Protein AF-A0A1M6Y1R4-F1 (afdb_monomer)

Foldseek 3Di:
DAVVVVCVVVVHDLCRLCVQLVHDSVVVVCVNVVVDADDPVSLVVCVVVVQDPCNNAPPVRVVVVCVVCVVVPPDPPPDDPVNVVVVVVVVVVVVVVVVPPPDDDDD

Mean predicted aligned error: 14.33 Å

Nearest PDB structures (foldseek):
  2xj3-assembly1_A  TM=8.671E-01  e=5.626E-02  Enterococcus faecalis
  2xi8-assembly1_A  TM=8.705E-01  e=8.314E-02  Enterococcus faecalis
  6chv-assembly1_C  TM=6.122E-01  e=4.337E-02  Proteus vulgaris
  2icp-assembly1_A  TM=6.201E-01  e=1.399E-01  Escherichia coli CFT073
  6cf1-assembly1_A  TM=5.426E-01  e=9.469E-02  Proteus vulgaris

pLDDT: mean 80.23, std 16.02, range [39.06, 95.19]

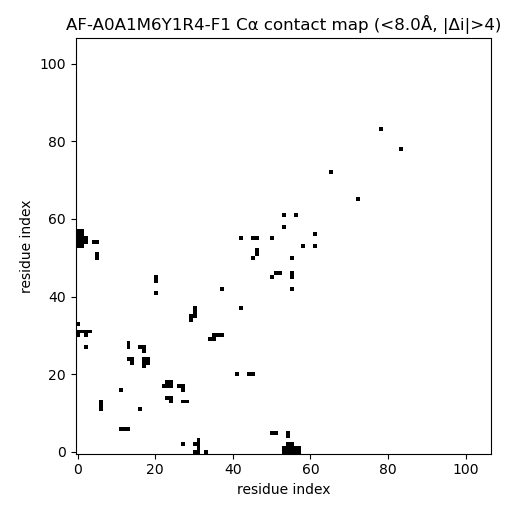Secondary structure (DSSP, 8-state):
--HHHHHHHTT--HHHHHHHHT--HHHHHHHHTTS----HHHHHHHHHTT--HHHHS-HHHHHHHHHHTTTT--------HHHHHHHHHHHHHHHHTTTT-------

Solvent-accessible surface area (backbone atoms only — not comparable to full-atom values): 6459 Å² total; per-residue (Å²): 81,40,54,66,59,48,27,61,76,68,75,48,51,60,59,61,55,16,58,75,70,75,48,57,47,65,56,52,51,32,35,60,68,67,74,49,78,78,53,70,73,52,51,51,51,43,43,74,76,68,42,48,71,72,33,59,34,37,73,68,56,47,50,53,50,47,66,73,37,49,80,74,66,69,69,83,83,76,69,49,74,65,56,48,50,48,53,52,50,54,51,51,51,59,56,66,65,62,76,79,70,79,76,86,76,86,130

Radius of gyration: 24.7 Å; Cα contacts (8 Å, |Δi|>4): 62; chains: 1; bounding box: 73×42×46 Å

Structure (mmCIF, N/CA/C/O backbone):
data_AF-A0A1M6Y1R4-F1
#
_entry.id   AF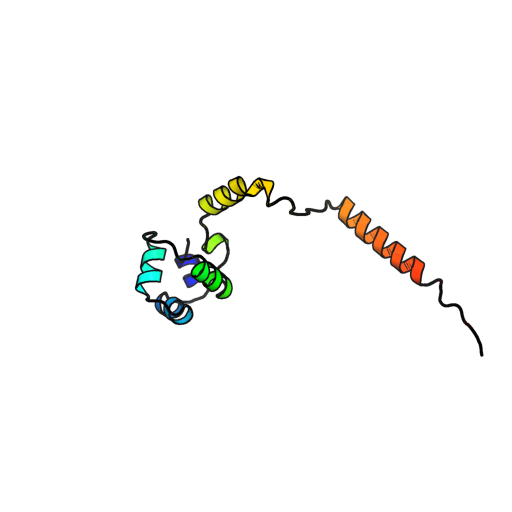-A0A1M6Y1R4-F1
#
loop_
_atom_site.group_PDB
_atom_site.id
_atom_site.type_symbol
_atom_site.label_atom_id
_atom_site.label_alt_id
_atom_site.label_comp_id
_atom_site.label_asym_id
_atom_site.label_entity_id
_atom_site.label_seq_id
_atom_site.pdbx_PDB_ins_code
_atom_site.Cartn_x
_atom_site.Cartn_y
_atom_site.Cartn_z
_atom_site.occupancy
_atom_site.B_iso_or_equiv
_atom_site.auth_seq_id
_atom_site.auth_comp_id
_atom_site.auth_asym_id
_atom_site.auth_atom_id
_atom_site.pdbx_PDB_model_num
ATOM 1 N N . MET A 1 1 ? 5.558 4.909 2.392 1.00 87.12 1 MET A N 1
ATOM 2 C CA . MET A 1 1 ? 5.073 3.702 1.707 1.00 87.12 1 MET A CA 1
ATOM 3 C C . MET A 1 1 ? 6.187 2.673 1.667 1.00 87.12 1 MET A C 1
ATOM 5 O O . MET A 1 1 ? 7.310 3.019 1.316 1.00 87.12 1 MET A O 1
ATOM 9 N N . ASN A 1 2 ? 5.884 1.433 2.028 1.00 90.88 2 ASN A N 1
ATOM 10 C CA . ASN A 1 2 ? 6.810 0.316 2.123 1.00 90.88 2 ASN A CA 1
ATOM 11 C C . ASN A 1 2 ? 6.527 -0.729 1.027 1.00 90.88 2 ASN A C 1
ATOM 13 O O 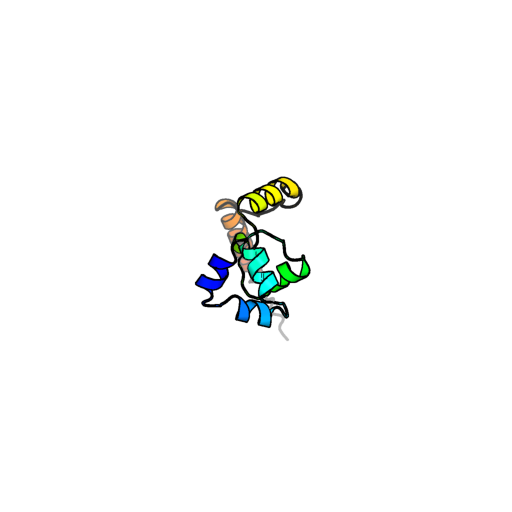. ASN A 1 2 ? 6.042 -1.829 1.285 1.00 90.88 2 ASN A O 1
ATOM 17 N N . ILE A 1 3 ? 6.847 -0.372 -0.221 1.00 91.50 3 ILE A N 1
ATOM 18 C CA . ILE A 1 3 ? 6.669 -1.271 -1.375 1.00 91.50 3 ILE A CA 1
ATOM 19 C C . ILE A 1 3 ? 7.557 -2.517 -1.263 1.00 91.50 3 ILE A C 1
ATOM 21 O O . ILE A 1 3 ? 7.177 -3.586 -1.727 1.00 91.50 3 ILE A O 1
ATOM 25 N N . GLU A 1 4 ? 8.734 -2.412 -0.642 1.00 91.94 4 GLU A N 1
ATOM 26 C CA . GLU A 1 4 ? 9.627 -3.564 -0.464 1.00 91.94 4 GLU A CA 1
ATOM 27 C C . GLU A 1 4 ? 9.003 -4.650 0.414 1.00 91.94 4 GLU A C 1
ATOM 29 O O . GLU A 1 4 ? 9.075 -5.832 0.066 1.00 91.94 4 GLU A O 1
ATOM 34 N N . LYS A 1 5 ? 8.347 -4.258 1.513 1.00 92.44 5 LYS A N 1
ATOM 35 C CA . LYS A 1 5 ? 7.618 -5.186 2.384 1.00 92.44 5 LYS A CA 1
ATOM 36 C C . LYS A 1 5 ? 6.512 -5.904 1.608 1.00 92.44 5 LYS A C 1
ATOM 38 O O . LYS A 1 5 ? 6.488 -7.131 1.605 1.00 92.44 5 LYS A O 1
ATOM 43 N N . PHE A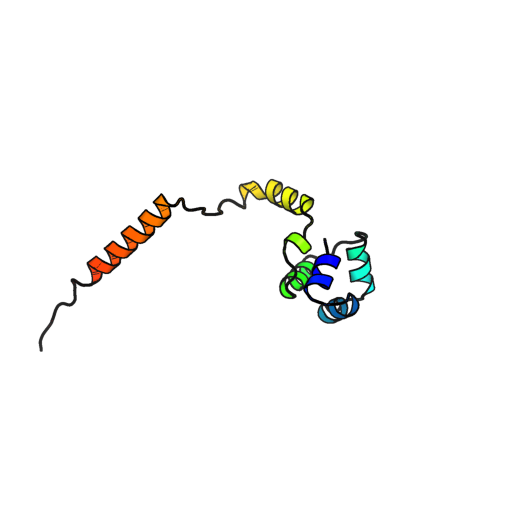 1 6 ? 5.698 -5.165 0.855 1.00 93.81 6 PHE A N 1
ATOM 44 C CA . PHE A 1 6 ? 4.642 -5.756 0.031 1.00 93.81 6 PHE A CA 1
ATOM 45 C C . PHE A 1 6 ? 5.186 -6.748 -1.012 1.00 93.81 6 PHE A C 1
ATOM 47 O O . PHE A 1 6 ? 4.717 -7.883 -1.106 1.00 93.81 6 PHE A O 1
ATOM 54 N N . LEU A 1 7 ? 6.205 -6.349 -1.782 1.00 93.25 7 LEU A N 1
ATOM 55 C CA . LEU A 1 7 ? 6.791 -7.189 -2.833 1.00 93.25 7 LEU A CA 1
ATOM 56 C C . LEU A 1 7 ? 7.421 -8.468 -2.271 1.00 93.25 7 LEU A C 1
ATOM 58 O O . LEU A 1 7 ? 7.242 -9.543 -2.839 1.00 93.25 7 LEU A O 1
ATOM 62 N N . SER A 1 8 ? 8.129 -8.367 -1.144 1.00 94.19 8 SER A N 1
ATOM 63 C CA . SER A 1 8 ? 8.748 -9.530 -0.499 1.00 94.19 8 SER A CA 1
ATOM 64 C C . SER A 1 8 ? 7.708 -10.494 0.077 1.00 94.19 8 SER A C 1
ATOM 66 O O . SER A 1 8 ? 7.803 -11.695 -0.166 1.00 94.19 8 SER A O 1
ATOM 68 N N . ARG A 1 9 ? 6.670 -9.983 0.754 1.00 95.19 9 ARG A N 1
ATOM 69 C CA . ARG A 1 9 ? 5.566 -10.788 1.306 1.00 95.19 9 ARG A CA 1
ATOM 70 C C . ARG A 1 9 ? 4.766 -11.509 0.223 1.00 95.19 9 ARG A C 1
ATOM 72 O O . ARG A 1 9 ? 4.377 -12.657 0.408 1.00 95.19 9 ARG A O 1
ATOM 79 N N . THR A 1 10 ? 4.518 -10.843 -0.902 1.00 93.06 10 THR A N 1
ATOM 80 C CA . THR A 1 10 ? 3.725 -11.397 -2.013 1.00 93.06 10 THR A CA 1
ATOM 81 C C . THR A 1 10 ? 4.554 -12.181 -3.029 1.00 93.06 10 THR A C 1
ATOM 83 O O . THR A 1 10 ? 3.993 -12.702 -3.992 1.00 93.06 10 THR A O 1
ATOM 86 N N . ASN A 1 11 ? 5.874 -12.282 -2.828 1.00 93.19 11 ASN A N 1
ATOM 87 C CA . ASN A 1 11 ? 6.821 -12.877 -3.773 1.00 93.19 11 ASN A CA 1
ATOM 88 C C . ASN A 1 11 ? 6.702 -12.279 -5.193 1.00 93.19 11 ASN A C 1
ATOM 90 O O . ASN A 1 11 ? 6.760 -12.984 -6.203 1.00 93.19 11 ASN A O 1
ATOM 94 N N . ARG A 1 12 ? 6.499 -10.959 -5.269 1.00 91.25 12 ARG A N 1
ATOM 95 C CA . ARG A 1 12 ? 6.371 -10.192 -6.515 1.00 91.25 12 ARG A CA 1
ATOM 96 C C . ARG A 1 12 ? 7.616 -9.348 -6.749 1.00 91.25 12 ARG A C 1
ATOM 98 O O . ARG A 1 12 ? 8.355 -9.004 -5.831 1.00 91.25 12 ARG A O 1
ATOM 105 N N . ASN A 1 13 ? 7.834 -8.955 -7.999 1.00 92.81 13 ASN A N 1
ATOM 106 C CA . ASN A 1 13 ? 8.864 -7.981 -8.354 1.00 92.81 13 ASN A CA 1
ATOM 107 C C . ASN A 1 13 ? 8.239 -6.676 -8.875 1.00 92.81 13 ASN A C 1
ATOM 109 O O . ASN A 1 13 ? 7.070 -6.631 -9.265 1.00 92.81 13 ASN A O 1
ATOM 113 N N . ALA A 1 14 ? 9.029 -5.600 -8.900 1.00 92.12 14 ALA A N 1
ATOM 114 C CA . ALA A 1 14 ? 8.546 -4.279 -9.301 1.00 92.12 14 ALA A CA 1
ATOM 115 C C . ALA A 1 14 ? 7.968 -4.251 -10.728 1.00 92.12 14 ALA A C 1
ATOM 117 O O . ALA A 1 14 ? 7.019 -3.516 -10.977 1.00 92.12 14 ALA A O 1
ATOM 118 N N . ASN A 1 15 ? 8.497 -5.069 -11.644 1.00 93.88 15 ASN A N 1
ATOM 119 C CA . ASN A 1 15 ? 8.006 -5.141 -13.021 1.00 93.88 15 ASN A CA 1
ATOM 120 C C . ASN A 1 15 ? 6.633 -5.817 -13.092 1.00 93.88 15 ASN A C 1
ATOM 122 O O . ASN A 1 15 ? 5.760 -5.333 -13.802 1.00 93.88 15 ASN A O 1
ATOM 126 N N . SER A 1 16 ? 6.426 -6.897 -12.332 1.00 93.69 16 SER A N 1
ATOM 127 C CA . SER A 1 16 ? 5.129 -7.578 -12.256 1.00 93.69 16 SER A CA 1
ATOM 128 C C . SER A 1 16 ? 4.044 -6.671 -11.677 1.00 93.69 16 SER A C 1
ATOM 130 O O . SER A 1 16 ? 2.974 -6.562 -12.266 1.00 93.69 16 SER A O 1
ATOM 132 N N . LEU A 1 17 ? 4.356 -5.937 -10.602 1.00 94.44 17 LEU A N 1
ATOM 133 C CA . LEU A 1 17 ? 3.430 -4.974 -10.006 1.00 94.44 17 LEU A CA 1
ATOM 134 C C . LEU A 1 17 ? 3.133 -3.808 -10.959 1.00 94.44 17 LEU A C 1
ATOM 136 O O . LEU A 1 17 ? 1.993 -3.376 -11.083 1.00 94.44 17 LEU A O 1
ATOM 140 N N . ALA A 1 18 ? 4.150 -3.300 -11.660 1.00 94.94 18 ALA A N 1
ATOM 141 C CA . ALA A 1 18 ? 3.956 -2.248 -12.652 1.00 94.94 18 ALA A CA 1
ATOM 142 C C . ALA A 1 18 ? 3.029 -2.708 -13.787 1.00 94.94 18 ALA A C 1
ATOM 144 O O . ALA A 1 18 ? 2.107 -1.981 -14.144 1.00 94.94 18 ALA A O 1
ATOM 145 N N . ALA A 1 19 ? 3.239 -3.918 -14.313 1.00 94.50 19 ALA A N 1
ATOM 146 C CA . ALA A 1 19 ? 2.415 -4.485 -15.377 1.00 94.50 19 ALA A CA 1
ATOM 147 C C . ALA A 1 19 ? 0.951 -4.660 -14.944 1.00 94.50 19 ALA A C 1
ATOM 149 O O . ALA A 1 19 ? 0.049 -4.274 -15.680 1.00 94.50 19 ALA A O 1
ATOM 150 N N . GLU A 1 20 ? 0.721 -5.174 -13.737 1.00 93.50 20 GLU A N 1
ATOM 151 C CA . GLU A 1 20 ? -0.616 -5.349 -13.157 1.00 93.50 20 GLU A CA 1
ATOM 152 C C . GLU A 1 20 ? -1.356 -4.019 -12.970 1.00 93.50 20 GLU A C 1
ATOM 154 O O . GLU A 1 20 ? -2.546 -3.919 -13.256 1.00 93.50 20 GLU A O 1
ATOM 159 N N . LEU A 1 21 ? -0.643 -2.968 -12.561 1.00 92.88 21 LEU A N 1
ATOM 160 C CA . LEU A 1 21 ? -1.216 -1.632 -12.386 1.00 92.88 21 LEU A CA 1
ATOM 161 C C . LEU A 1 21 ? -1.329 -0.837 -13.700 1.00 92.88 21 LEU A C 1
ATOM 163 O O . LEU A 1 21 ? -1.885 0.265 -13.695 1.00 92.88 21 LEU A O 1
ATOM 167 N N . GLY A 1 22 ? -0.798 -1.357 -14.812 1.00 93.38 22 GLY A N 1
ATOM 168 C CA . GLY A 1 22 ? -0.725 -0.647 -16.091 1.00 93.38 22 GLY A CA 1
ATOM 169 C C . GLY A 1 22 ? 0.225 0.557 -16.059 1.00 93.38 22 GLY A C 1
ATOM 170 O O . GLY A 1 22 ? -0.052 1.589 -16.666 1.00 93.38 22 GLY A O 1
ATOM 171 N N . LEU A 1 23 ? 1.324 0.454 -15.310 1.00 93.94 23 LEU A N 1
ATOM 172 C CA . LEU A 1 23 ? 2.287 1.526 -15.060 1.00 93.94 23 LEU A CA 1
ATOM 173 C C . LEU A 1 23 ? 3.696 1.162 -15.533 1.00 93.94 23 LEU A C 1
ATOM 175 O O . LEU A 1 23 ? 4.019 0.014 -15.826 1.00 93.94 23 LEU A O 1
ATOM 179 N N . ASN A 1 24 ? 4.576 2.163 -15.563 1.00 93.50 24 ASN A N 1
ATOM 180 C CA . ASN A 1 24 ? 5.996 1.949 -15.816 1.00 93.50 24 ASN A CA 1
ATOM 181 C C . ASN A 1 24 ? 6.715 1.515 -14.523 1.00 93.50 24 ASN A C 1
ATOM 183 O O . ASN A 1 24 ? 6.477 2.068 -13.448 1.00 93.50 24 ASN A O 1
ATOM 187 N N . ALA A 1 25 ? 7.655 0.572 -14.627 1.00 91.81 25 ALA A N 1
ATOM 188 C CA . ALA A 1 25 ? 8.515 0.147 -13.520 1.00 91.81 25 ALA A CA 1
ATOM 189 C C . ALA A 1 25 ? 9.305 1.310 -12.880 1.00 91.81 25 ALA A C 1
ATOM 191 O O . ALA A 1 25 ? 9.658 1.263 -11.694 1.00 91.81 25 ALA A O 1
ATOM 192 N N . SER A 1 26 ? 9.554 2.384 -13.639 1.00 93.62 26 SER A N 1
ATOM 193 C CA . SER A 1 26 ? 10.158 3.615 -13.122 1.00 93.62 26 SER A CA 1
ATOM 194 C C . SER A 1 26 ? 9.302 4.286 -12.040 1.00 93.62 26 SER A C 1
ATOM 196 O O . SER A 1 26 ? 9.866 4.777 -11.061 1.00 93.62 26 SER A O 1
ATOM 198 N N . SER A 1 27 ? 7.970 4.231 -12.147 1.00 93.88 27 SER A N 1
ATOM 199 C CA . SER A 1 27 ? 7.041 4.752 -11.136 1.00 93.88 27 SER A CA 1
ATOM 200 C C . SER A 1 27 ? 7.172 3.984 -9.824 1.00 93.88 27 SER A C 1
ATOM 202 O O . SER A 1 27 ? 7.390 4.591 -8.777 1.00 93.88 27 SER A O 1
ATOM 204 N N . ILE A 1 28 ? 7.176 2.646 -9.887 1.00 93.69 28 ILE A N 1
ATOM 205 C CA . ILE A 1 28 ? 7.363 1.789 -8.704 1.00 93.69 28 ILE A CA 1
ATOM 206 C C . ILE A 1 28 ? 8.714 2.078 -8.035 1.00 93.69 28 ILE A C 1
ATOM 208 O O . ILE A 1 28 ? 8.816 2.196 -6.813 1.00 93.69 28 ILE A O 1
ATOM 212 N N . THR A 1 29 ? 9.763 2.258 -8.839 1.00 92.44 29 THR A N 1
ATOM 213 C CA . THR A 1 29 ? 11.104 2.593 -8.342 1.00 92.44 29 THR A CA 1
ATOM 214 C C . THR A 1 29 ? 11.147 3.974 -7.680 1.00 92.44 29 THR A C 1
ATOM 216 O O . THR A 1 29 ? 11.822 4.148 -6.663 1.00 92.44 29 THR A O 1
ATOM 219 N N . ALA A 1 30 ? 10.444 4.965 -8.234 1.00 92.69 30 ALA A N 1
ATOM 220 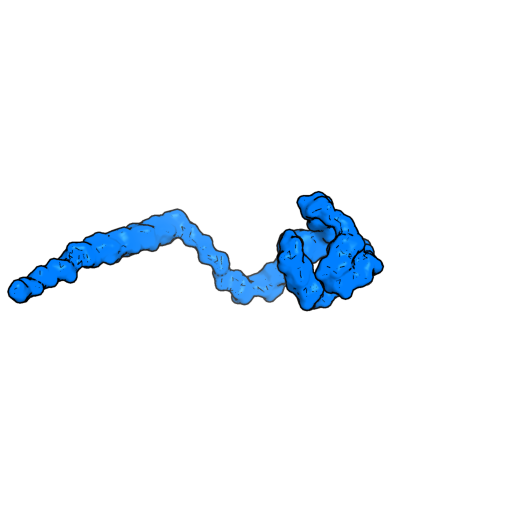C CA . ALA A 1 30 ? 10.366 6.308 -7.667 1.00 92.69 30 ALA A CA 1
ATOM 221 C C . ALA A 1 30 ? 9.641 6.308 -6.315 1.00 92.69 30 ALA A C 1
ATOM 223 O O . ALA A 1 30 ? 10.110 6.952 -5.377 1.00 92.69 30 ALA A O 1
ATOM 224 N N . TRP A 1 31 ? 8.558 5.540 -6.194 1.00 93.00 31 TRP A N 1
ATOM 225 C CA . TRP A 1 31 ? 7.817 5.348 -4.946 1.00 93.00 31 TRP A CA 1
ATOM 226 C C . TRP A 1 31 ? 8.645 4.646 -3.876 1.00 93.00 31 TRP A C 1
ATOM 228 O O . TRP A 1 31 ? 8.711 5.109 -2.741 1.00 93.00 31 TRP A O 1
ATOM 238 N N . LYS A 1 32 ? 9.353 3.577 -4.255 1.00 89.31 32 LYS A N 1
ATOM 239 C CA . LYS A 1 32 ? 10.272 2.851 -3.371 1.00 89.31 32 LYS A CA 1
ATOM 240 C C . LYS A 1 32 ? 11.374 3.755 -2.804 1.00 89.31 32 LYS A C 1
ATOM 242 O O . LYS A 1 32 ? 11.781 3.589 -1.663 1.00 89.31 32 LYS A O 1
ATOM 247 N N . LYS A 1 33 ? 11.840 4.731 -3.589 1.00 89.44 33 LYS A N 1
ATOM 248 C CA . LYS A 1 33 ? 12.844 5.726 -3.170 1.00 89.44 33 LYS A CA 1
ATOM 249 C C . LYS A 1 33 ? 12.245 6.954 -2.471 1.00 89.44 33 LYS A C 1
ATOM 251 O O . LYS A 1 33 ? 12.990 7.885 -2.186 1.00 89.44 33 LYS A O 1
ATOM 256 N N . GLY A 1 34 ? 10.925 7.009 -2.274 1.00 87.69 34 GLY A N 1
ATOM 257 C CA . GLY A 1 34 ? 10.237 8.169 -1.696 1.00 87.69 34 GLY A CA 1
ATOM 258 C C . GLY A 1 34 ? 10.310 9.441 -2.550 1.00 87.69 34 GLY A C 1
ATOM 259 O O . GLY A 1 34 ? 10.073 10.531 -2.045 1.00 87.69 34 GLY A O 1
ATOM 260 N N . LYS A 1 35 ? 10.650 9.331 -3.842 1.00 90.25 35 LYS A N 1
ATOM 261 C CA . LYS A 1 35 ? 10.801 10.486 -4.747 1.00 90.25 35 LYS A CA 1
ATOM 262 C C . LYS A 1 35 ? 9.473 11.037 -5.257 1.00 90.25 35 LYS A C 1
ATOM 264 O O . LYS A 1 35 ? 9.431 12.141 -5.785 1.00 90.25 35 LYS A O 1
ATOM 269 N N . SER A 1 36 ? 8.416 10.238 -5.185 1.00 90.12 36 SER A N 1
ATOM 270 C CA . SER A 1 36 ? 7.071 10.619 -5.609 1.00 90.12 36 SER A CA 1
ATOM 271 C C . SER A 1 36 ? 6.038 9.786 -4.860 1.00 90.12 36 SER A C 1
ATOM 273 O O . SER A 1 36 ? 6.372 8.734 -4.307 1.00 90.12 36 SER A O 1
ATOM 275 N N . THR A 1 37 ? 4.793 10.249 -4.894 1.00 87.88 37 THR A N 1
ATOM 276 C CA . THR A 1 37 ? 3.646 9.584 -4.275 1.00 87.88 37 THR A CA 1
ATOM 277 C C . THR A 1 37 ? 2.653 9.184 -5.371 1.00 87.88 37 THR A C 1
ATOM 279 O O . THR A 1 37 ? 2.423 9.983 -6.282 1.00 87.88 37 THR A O 1
ATOM 282 N N . PRO A 1 38 ? 2.090 7.964 -5.338 1.00 90.81 38 PRO A N 1
ATOM 283 C CA . PRO A 1 38 ? 1.034 7.552 -6.259 1.00 90.81 38 PRO A CA 1
ATOM 284 C C . PRO A 1 38 ? -0.209 8.441 -6.128 1.00 90.81 38 PRO A C 1
ATOM 286 O O . PRO A 1 38 ? -0.461 9.031 -5.077 1.00 90.81 38 PRO A O 1
ATOM 289 N N . SER A 1 39 ? -0.996 8.527 -7.202 1.00 90.81 39 SER A N 1
ATOM 290 C CA . SER A 1 39 ? -2.309 9.172 -7.150 1.00 90.81 39 SER A CA 1
ATOM 291 C C . SER A 1 39 ? -3.289 8.346 -6.314 1.00 90.81 39 SER A C 1
ATOM 293 O O . SER A 1 39 ? -3.083 7.154 -6.092 1.00 90.81 39 SER A O 1
ATOM 295 N N . TYR A 1 40 ? -4.393 8.964 -5.897 1.00 89.88 40 TYR A N 1
ATOM 296 C CA . TYR A 1 40 ? -5.447 8.289 -5.136 1.00 89.88 40 TYR A CA 1
ATOM 297 C C . TYR A 1 40 ? -5.969 7.017 -5.828 1.00 89.88 40 TYR A C 1
ATOM 299 O O . TYR A 1 40 ? -6.029 5.959 -5.210 1.00 89.88 40 TYR A O 1
ATOM 307 N N . GLU A 1 41 ? -6.259 7.090 -7.128 1.00 91.62 41 GLU A N 1
ATOM 308 C CA . GLU A 1 41 ? -6.720 5.940 -7.924 1.00 91.62 41 GLU A CA 1
ATOM 309 C C . GLU A 1 41 ? -5.698 4.797 -7.957 1.00 91.62 41 GLU A C 1
ATOM 311 O O . GLU A 1 41 ? -6.045 3.622 -8.039 1.00 91.62 41 GLU A O 1
ATOM 316 N N . VAL A 1 42 ? -4.409 5.133 -7.929 1.00 93.69 42 VAL A N 1
ATOM 317 C CA . VAL A 1 42 ? -3.334 4.142 -7.893 1.00 93.69 42 VAL A CA 1
ATOM 318 C C . VAL A 1 42 ? -3.203 3.548 -6.492 1.00 93.69 42 VAL A C 1
ATOM 320 O O . VAL A 1 42 ? -2.993 2.346 -6.370 1.00 93.69 42 VAL A O 1
ATOM 323 N N . CYS A 1 43 ? -3.378 4.348 -5.439 1.00 93.06 43 CYS A N 1
ATOM 324 C CA . CYS A 1 43 ? -3.456 3.858 -4.063 1.00 93.06 43 CYS A CA 1
ATOM 325 C C . CYS A 1 43 ? -4.603 2.858 -3.880 1.00 93.06 43 CYS A C 1
ATOM 327 O O . CYS A 1 43 ? -4.393 1.812 -3.276 1.00 93.06 43 CYS A O 1
ATOM 329 N N . GLN A 1 44 ? -5.790 3.144 -4.425 1.00 93.00 44 GLN A N 1
ATOM 330 C CA . GLN A 1 44 ? -6.919 2.208 -4.391 1.00 93.00 44 GLN A CA 1
ATOM 331 C C . GLN A 1 44 ? -6.569 0.889 -5.078 1.00 93.00 44 GLN A C 1
ATOM 333 O O . GLN A 1 44 ? -6.693 -0.168 -4.466 1.00 93.00 44 GLN A O 1
ATOM 338 N N . ARG A 1 45 ? -6.025 0.953 -6.299 1.00 94.56 45 ARG A N 1
ATOM 339 C CA . ARG A 1 45 ? -5.582 -0.245 -7.021 1.00 94.56 45 ARG A CA 1
ATOM 340 C C . ARG A 1 45 ? -4.516 -1.032 -6.259 1.00 94.56 45 ARG A C 1
ATOM 342 O O . ARG A 1 45 ? -4.561 -2.253 -6.239 1.00 94.56 45 ARG A O 1
ATOM 349 N N . LEU A 1 46 ? -3.579 -0.365 -5.587 1.00 93.75 46 LEU A N 1
ATOM 350 C CA . LEU A 1 46 ? -2.589 -1.039 -4.739 1.00 93.75 46 LEU A CA 1
ATOM 351 C C . LEU A 1 46 ? -3.259 -1.829 -3.601 1.00 93.75 46 LEU A C 1
ATOM 353 O O . LEU A 1 46 ? -2.898 -2.984 -3.377 1.00 93.75 46 LEU A O 1
ATOM 357 N N . LEU A 1 47 ? -4.262 -1.259 -2.930 1.00 93.44 47 LEU A N 1
ATOM 358 C CA . LEU A 1 47 ? -5.031 -1.975 -1.903 1.00 93.44 47 LEU A CA 1
ATOM 359 C C . LEU A 1 47 ? -5.781 -3.178 -2.496 1.00 93.44 47 LEU A C 1
ATOM 361 O O . LEU A 1 47 ? -5.769 -4.257 -1.911 1.00 93.44 47 LEU A O 1
ATOM 365 N N . GLU A 1 48 ? -6.362 -3.030 -3.688 1.00 93.44 48 GLU A N 1
ATOM 366 C CA . GLU A 1 48 ? -7.030 -4.125 -4.408 1.00 93.44 48 GLU A CA 1
ATOM 367 C C . GLU A 1 48 ? -6.065 -5.262 -4.781 1.00 93.44 48 GLU A C 1
ATOM 369 O O . GLU A 1 48 ? -6.458 -6.428 -4.769 1.00 93.44 48 GLU A O 1
ATOM 374 N N . THR A 1 49 ? -4.783 -4.960 -5.034 1.00 92.12 49 THR A N 1
ATOM 375 C CA . THR A 1 49 ? -3.743 -5.992 -5.238 1.00 92.12 49 THR A CA 1
ATOM 376 C C . THR A 1 49 ? -3.335 -6.725 -3.952 1.00 92.12 49 THR A C 1
ATOM 378 O O . THR A 1 49 ? -2.514 -7.645 -3.999 1.00 92.12 49 THR A O 1
ATOM 381 N N . GLY A 1 50 ? -3.907 -6.347 -2.804 1.00 92.12 50 GLY A N 1
ATOM 382 C CA . GLY A 1 50 ? -3.635 -6.940 -1.495 1.00 92.12 50 GLY A CA 1
ATOM 383 C C . GLY A 1 50 ? -2.500 -6.264 -0.726 1.00 92.12 50 GLY A C 1
ATOM 384 O O . GLY A 1 50 ? -1.900 -6.903 0.143 1.00 92.12 50 GLY A O 1
ATOM 385 N N . MET A 1 51 ? -2.159 -5.014 -1.067 1.00 93.75 51 MET A N 1
ATOM 386 C CA . MET A 1 51 ? -1.264 -4.196 -0.247 1.00 93.75 51 MET A CA 1
ATOM 387 C C . MET A 1 51 ? -1.985 -3.791 1.035 1.00 93.75 51 MET A C 1
ATOM 389 O O . MET A 1 51 ? -3.118 -3.311 0.989 1.00 93.75 51 MET A O 1
ATOM 393 N N . ASP A 1 52 ? -1.316 -3.957 2.170 1.00 91.25 52 ASP A N 1
ATOM 394 C CA . ASP A 1 52 ? -1.900 -3.611 3.460 1.00 91.25 52 ASP A CA 1
ATOM 395 C C . ASP A 1 52 ? -1.828 -2.096 3.713 1.00 91.25 52 ASP A C 1
ATOM 397 O O . ASP A 1 52 ? -0.990 -1.366 3.168 1.00 91.25 52 ASP A O 1
ATOM 401 N N . ILE A 1 53 ? -2.719 -1.595 4.570 1.00 86.50 53 ILE A N 1
ATOM 402 C CA . ILE A 1 53 ? -2.832 -0.157 4.849 1.00 86.50 53 ILE A CA 1
ATOM 403 C C . ILE A 1 53 ? -1.546 0.419 5.474 1.00 86.50 53 ILE A C 1
ATOM 405 O O . ILE A 1 53 ? -1.168 1.552 5.179 1.00 86.50 53 ILE A O 1
ATOM 409 N N . ASP A 1 54 ? -0.842 -0.373 6.287 1.00 86.69 54 ASP A N 1
ATOM 410 C CA . ASP A 1 54 ? 0.438 -0.037 6.926 1.00 86.69 54 ASP A CA 1
ATOM 411 C C . ASP A 1 54 ? 1.636 -0.153 5.965 1.00 86.69 54 ASP A C 1
ATOM 413 O O . ASP A 1 54 ? 2.715 0.384 6.226 1.00 86.69 54 ASP A O 1
ATOM 417 N N . GLU A 1 55 ? 1.467 -0.854 4.843 1.00 90.00 55 GLU A N 1
ATOM 418 C CA . GLU A 1 55 ? 2.429 -0.873 3.742 1.00 90.00 55 GLU A CA 1
ATOM 419 C C . GLU A 1 55 ? 2.247 0.373 2.865 1.00 90.00 55 GLU A C 1
ATOM 421 O O . GLU A 1 55 ? 3.228 0.994 2.441 1.00 90.00 55 GLU A O 1
ATOM 426 N N . LEU A 1 56 ? 1.004 0.791 2.626 1.00 89.75 56 LEU A N 1
ATOM 427 C CA . LEU A 1 56 ? 0.696 1.965 1.815 1.00 89.75 56 LEU A CA 1
ATOM 428 C C . LEU A 1 56 ? 1.077 3.272 2.534 1.00 89.75 56 LEU A C 1
ATOM 430 O O . LEU A 1 56 ? 1.844 4.088 2.006 1.00 89.75 56 LEU A O 1
ATOM 434 N N . PHE A 1 57 ? 0.607 3.450 3.767 1.00 84.38 57 PHE A N 1
ATOM 435 C CA . PHE A 1 57 ? 0.866 4.633 4.585 1.00 84.38 57 PHE A CA 1
ATOM 436 C C . PHE A 1 57 ? 1.992 4.350 5.576 1.00 84.38 57 PHE A C 1
ATOM 438 O O . PHE A 1 57 ? 2.016 3.304 6.213 1.00 84.38 57 PHE A O 1
ATOM 445 N N . THR A 1 58 ? 2.953 5.271 5.719 1.00 78.38 58 THR A N 1
ATOM 446 C CA . THR A 1 58 ? 3.949 5.100 6.788 1.00 78.38 58 THR A CA 1
ATOM 447 C C . THR A 1 58 ? 3.266 5.223 8.152 1.00 78.38 58 THR A C 1
ATOM 449 O O . THR A 1 58 ? 2.230 5.891 8.240 1.00 78.38 58 THR A O 1
ATOM 452 N N . PRO A 1 59 ? 3.825 4.629 9.221 1.00 73.44 59 PRO A N 1
ATOM 453 C CA . PRO A 1 59 ? 3.267 4.761 10.562 1.00 73.44 59 PRO A CA 1
ATOM 454 C C . PRO A 1 59 ? 3.030 6.223 10.955 1.00 73.44 59 PRO A C 1
ATOM 456 O O . PRO A 1 59 ? 1.991 6.546 11.518 1.00 73.44 59 PRO A O 1
ATOM 459 N N . GLU A 1 60 ? 3.938 7.124 10.584 1.00 76.81 60 GLU A N 1
ATOM 460 C CA . GLU A 1 60 ? 3.848 8.558 10.877 1.00 76.81 60 GLU A CA 1
ATOM 461 C C . GLU A 1 60 ? 2.688 9.213 10.121 1.00 76.81 60 GLU A C 1
ATOM 463 O O . GLU A 1 60 ? 1.932 9.998 10.690 1.00 76.81 60 GLU A O 1
ATOM 468 N N . LEU A 1 61 ? 2.506 8.860 8.845 1.00 76.94 61 LEU A N 1
ATOM 469 C CA . LEU A 1 61 ? 1.407 9.374 8.033 1.00 76.94 61 LEU A CA 1
ATOM 470 C C . LEU A 1 61 ? 0.058 8.827 8.514 1.00 76.94 61 LEU A C 1
ATOM 472 O O . LEU A 1 61 ? -0.929 9.555 8.527 1.00 76.94 61 LEU A O 1
ATOM 476 N N . TRP A 1 62 ? 0.020 7.571 8.956 1.00 72.88 62 TRP A N 1
ATOM 477 C CA . TRP A 1 62 ? -1.164 6.971 9.561 1.00 72.88 62 TRP A CA 1
ATOM 478 C C . TRP A 1 62 ? -1.550 7.657 10.872 1.00 72.88 62 TRP A C 1
ATOM 480 O O . TRP A 1 62 ? -2.727 7.947 11.078 1.00 72.88 62 TRP A O 1
ATOM 490 N N . GLN A 1 63 ? -0.574 7.981 11.727 1.00 75.25 63 GLN A N 1
ATOM 491 C CA . GLN A 1 63 ? -0.829 8.766 12.938 1.00 75.25 63 GLN A CA 1
ATOM 492 C C . GLN A 1 63 ? -1.341 10.168 12.598 1.00 75.25 63 GLN A C 1
ATOM 494 O O . GLN A 1 63 ? -2.362 10.583 13.133 1.00 75.25 63 GLN A O 1
ATOM 499 N N . ALA A 1 64 ? -0.730 10.853 11.628 1.00 77.38 64 ALA A N 1
ATOM 500 C CA . ALA A 1 64 ? -1.196 12.168 11.190 1.00 77.38 64 ALA A CA 1
ATOM 501 C C . ALA A 1 64 ? -2.629 12.134 10.617 1.00 77.38 64 ALA A C 1
ATOM 503 O O . ALA A 1 64 ? -3.421 13.045 10.860 1.00 77.38 64 ALA A O 1
ATOM 504 N N . ILE A 1 65 ? -2.993 11.078 9.876 1.00 74.06 65 ILE A N 1
ATOM 505 C CA . ILE A 1 65 ? -4.364 10.868 9.382 1.00 74.06 65 ILE A CA 1
ATOM 506 C C . ILE A 1 65 ? -5.321 10.633 10.555 1.00 74.06 65 ILE A C 1
ATOM 508 O O . ILE A 1 65 ? -6.375 11.267 10.604 1.00 74.06 65 ILE A O 1
ATOM 512 N N . LYS A 1 66 ? -4.954 9.771 11.512 1.00 72.31 66 LYS A N 1
ATOM 513 C CA . LYS A 1 66 ? -5.749 9.508 12.719 1.00 72.31 66 LYS A CA 1
ATOM 514 C C . LYS A 1 66 ? -5.990 10.768 13.534 1.00 72.31 66 LYS A C 1
ATOM 516 O O . LYS A 1 66 ? -7.117 10.999 13.940 1.00 72.31 66 LYS A O 1
ATOM 521 N N . GLU A 1 67 ? -4.966 11.586 13.744 1.00 76.88 67 GLU A N 1
ATOM 522 C CA . GLU A 1 67 ? -5.071 12.847 14.479 1.00 76.88 67 GLU A CA 1
ATOM 523 C C . GLU A 1 67 ? -5.972 1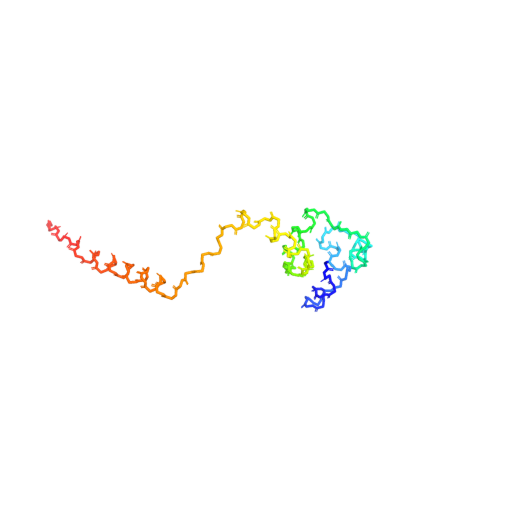3.849 13.751 1.00 76.88 67 GLU A C 1
ATOM 525 O O . GLU A 1 67 ? -6.868 14.439 14.355 1.00 76.88 67 GLU A O 1
ATOM 530 N N . ARG A 1 68 ? -5.788 14.005 12.433 1.00 72.81 68 ARG A N 1
ATOM 531 C CA . ARG A 1 68 ? -6.563 14.945 11.612 1.00 72.81 68 ARG A CA 1
ATOM 532 C C . ARG A 1 68 ? -8.036 14.555 11.490 1.00 72.81 68 ARG A C 1
ATOM 534 O O . ARG A 1 68 ? -8.895 15.431 11.499 1.00 72.81 68 ARG A O 1
ATOM 541 N N . HIS A 1 69 ? -8.317 13.261 11.379 1.00 65.31 69 HIS A N 1
ATOM 542 C CA . HIS A 1 69 ? -9.667 12.717 11.237 1.00 65.31 69 HIS A CA 1
ATOM 543 C C . HIS A 1 69 ? -10.202 12.122 12.547 1.00 65.31 69 HIS A C 1
ATOM 545 O O . HIS A 1 69 ? -11.214 11.428 12.531 1.00 65.31 69 HIS A O 1
ATOM 551 N N . ALA A 1 70 ? -9.591 12.424 13.698 1.00 60.72 70 ALA A N 1
ATOM 552 C CA . ALA A 1 70 ? -9.997 11.897 15.006 1.00 60.72 70 ALA A CA 1
ATOM 553 C C . ALA A 1 70 ? -11.463 12.211 15.360 1.00 60.72 70 ALA A C 1
ATOM 555 O O . ALA A 1 70 ? -12.093 11.485 16.125 1.00 60.72 70 ALA A O 1
ATOM 556 N N . GLN A 1 71 ? -12.017 13.297 14.807 1.00 58.94 71 GLN A N 1
ATOM 557 C CA . GLN A 1 71 ? -13.423 13.663 14.997 1.00 58.94 71 GLN A CA 1
ATOM 558 C C . GLN A 1 71 ? -14.387 12.895 14.077 1.00 58.94 71 GLN A C 1
ATOM 560 O O . GLN A 1 71 ? -15.544 12.706 14.450 1.00 58.94 71 GLN A O 1
ATOM 565 N N . GLU A 1 72 ? -13.916 12.438 12.913 1.00 58.22 72 GLU A N 1
ATOM 566 C CA . GLU A 1 72 ? -14.695 11.700 11.906 1.00 58.22 72 GLU A CA 1
ATOM 567 C C . GLU A 1 72 ? -14.588 10.179 12.099 1.00 58.22 72 GLU A C 1
ATOM 569 O O . GLU A 1 72 ? -15.568 9.464 11.907 1.00 58.22 72 GLU A O 1
ATOM 574 N N . ILE A 1 73 ? -13.446 9.683 12.593 1.00 54.91 73 ILE A N 1
ATOM 575 C CA . ILE A 1 73 ? -13.251 8.310 13.092 1.00 54.91 73 ILE A CA 1
ATOM 576 C C . ILE A 1 73 ? -13.836 8.218 14.513 1.00 54.91 73 ILE A C 1
ATOM 578 O O . ILE A 1 73 ? -13.205 7.783 15.474 1.00 54.91 73 ILE A O 1
ATOM 582 N N . ARG A 1 74 ? -15.073 8.681 14.686 1.00 50.06 74 ARG A N 1
ATOM 583 C CA . ARG A 1 74 ? -15.865 8.363 15.869 1.00 50.06 74 ARG A CA 1
ATOM 584 C C . ARG A 1 74 ? -16.540 7.023 15.630 1.00 50.06 74 ARG A C 1
ATOM 586 O O . ARG A 1 74 ? -17.643 6.970 15.100 1.00 50.06 74 ARG A O 1
ATOM 593 N N . GLY A 1 75 ? -15.880 5.955 16.068 1.00 51.09 75 GLY A N 1
ATOM 594 C CA . GLY A 1 75 ? -16.571 4.712 16.393 1.00 51.09 75 GLY A CA 1
ATOM 595 C C . GLY A 1 75 ? -15.866 3.449 15.936 1.00 51.09 75 GLY A C 1
ATOM 596 O O . GLY A 1 75 ? -16.376 2.740 15.077 1.00 51.09 75 GLY A O 1
ATOM 597 N N . GLU A 1 76 ? -14.761 3.095 16.584 1.00 55.31 76 GLU A N 1
ATOM 598 C CA . GLU A 1 76 ? -14.564 1.675 16.857 1.00 55.31 76 GLU A CA 1
ATOM 599 C C . GLU A 1 76 ? -15.507 1.361 18.026 1.00 55.31 76 GLU A C 1
ATOM 601 O O . GLU A 1 76 ? -15.293 1.828 19.146 1.00 55.31 76 GLU A O 1
ATOM 606 N N . VAL A 1 77 ? -16.626 0.677 17.761 1.00 59.12 77 VAL A N 1
ATOM 607 C CA . VAL A 1 77 ? -17.492 0.185 18.841 1.00 59.12 77 VAL A CA 1
ATOM 608 C C . VAL A 1 77 ? -16.764 -0.989 19.482 1.00 59.12 77 VAL A C 1
ATOM 610 O O . VAL A 1 77 ? -16.975 -2.149 19.132 1.00 59.12 77 VAL A O 1
ATOM 613 N N . VAL A 1 78 ? -15.860 -0.679 20.404 1.00 66.88 78 VAL A N 1
ATOM 614 C CA . VAL A 1 78 ? -15.280 -1.669 21.304 1.00 66.88 78 VAL A CA 1
ATOM 615 C C . VAL A 1 78 ? -16.326 -1.925 22.379 1.00 66.88 78 VAL A C 1
ATOM 617 O O . VAL A 1 78 ? -16.393 -1.206 23.372 1.00 66.88 78 VAL A O 1
ATOM 620 N N . LEU A 1 79 ? -17.191 -2.914 22.148 1.00 65.62 79 LEU A N 1
ATOM 621 C CA . LEU A 1 79 ? -18.095 -3.389 23.192 1.00 65.62 79 LEU A CA 1
ATOM 622 C C . LEU A 1 79 ? -17.249 -3.965 24.326 1.00 65.62 79 LEU A C 1
ATOM 624 O O . LEU A 1 79 ? -16.422 -4.856 24.107 1.00 65.62 79 LEU A O 1
ATOM 628 N N . SER A 1 80 ? -17.476 -3.492 25.546 1.00 75.94 80 SER A N 1
ATOM 629 C CA . SER A 1 80 ? -16.969 -4.173 26.729 1.00 75.94 80 SER A CA 1
ATOM 630 C C . SER A 1 80 ? -17.553 -5.596 26.816 1.00 75.94 80 SER A C 1
ATOM 632 O O . SER A 1 80 ? -18.630 -5.874 26.268 1.00 75.94 80 SER A O 1
ATOM 634 N N . PRO A 1 81 ? -16.886 -6.527 27.524 1.00 76.38 81 PRO A N 1
ATOM 635 C CA . PRO A 1 81 ? -17.415 -7.874 27.734 1.00 76.38 81 PRO A CA 1
ATOM 636 C C . PRO A 1 81 ? -18.832 -7.884 28.327 1.00 76.38 81 PRO A C 1
ATOM 638 O O . PRO A 1 81 ? -19.637 -8.750 27.987 1.00 76.38 81 PRO A O 1
ATOM 641 N N . GLU A 1 82 ? -19.156 -6.903 29.173 1.00 78.75 82 GLU A N 1
ATOM 642 C CA . GLU A 1 82 ? -20.475 -6.759 29.791 1.00 78.75 82 GLU A CA 1
ATOM 643 C C . GLU A 1 82 ? -21.545 -6.328 28.782 1.00 78.75 82 GLU A C 1
ATOM 645 O O . GLU A 1 82 ? -22.630 -6.911 28.752 1.00 78.75 82 GLU A O 1
ATOM 650 N N . GLU A 1 83 ? -21.235 -5.371 27.905 1.00 75.94 83 GLU A N 1
ATOM 651 C CA . GLU A 1 83 ? -22.145 -4.919 26.845 1.00 75.94 83 GLU A CA 1
ATOM 652 C C . GLU A 1 83 ? -22.398 -6.024 25.814 1.00 75.94 83 GLU A C 1
ATOM 654 O O . GLU A 1 83 ? -23.538 -6.252 25.405 1.00 75.94 83 GLU A O 1
ATOM 659 N N . CYS A 1 84 ? -21.358 -6.780 25.455 1.00 82.50 84 CYS A N 1
ATOM 660 C CA . CYS A 1 84 ? -21.485 -7.939 24.577 1.00 82.50 84 CYS A CA 1
ATOM 661 C C . CYS A 1 84 ? -22.361 -9.030 25.224 1.00 82.50 84 CYS A C 1
ATOM 663 O O . CYS A 1 84 ? -23.296 -9.541 24.601 1.00 82.50 84 CYS A O 1
ATOM 665 N N . ALA A 1 85 ? -22.138 -9.326 26.511 1.00 84.94 85 ALA A N 1
ATOM 666 C CA . ALA A 1 85 ? -22.956 -10.274 27.263 1.00 84.94 85 ALA A CA 1
ATOM 667 C C . ALA A 1 85 ? -24.421 -9.821 27.391 1.00 84.94 85 ALA A C 1
ATOM 669 O O . ALA A 1 85 ? -25.328 -10.656 27.354 1.00 84.94 85 ALA A O 1
ATOM 670 N N . ALA A 1 86 ? -24.677 -8.519 27.531 1.00 83.12 86 ALA A N 1
ATOM 671 C CA . ALA A 1 86 ? -26.026 -7.964 27.578 1.00 83.12 86 ALA A CA 1
ATOM 672 C C . ALA A 1 86 ? -26.753 -8.117 26.233 1.00 83.12 86 ALA A C 1
ATOM 674 O O . ALA A 1 86 ? -27.896 -8.574 26.208 1.00 83.12 86 ALA A O 1
ATOM 675 N N . ILE A 1 87 ? -26.084 -7.817 25.116 1.00 84.69 87 ILE A N 1
ATOM 676 C CA 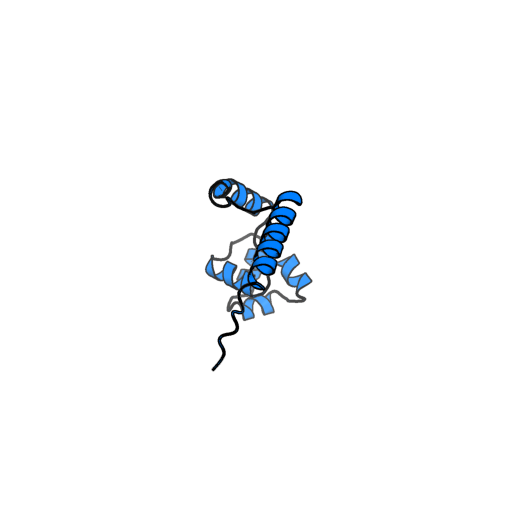. ILE A 1 87 ? -26.646 -7.980 23.766 1.00 84.69 87 ILE A CA 1
ATOM 677 C C . ILE A 1 87 ? -26.989 -9.449 23.495 1.00 84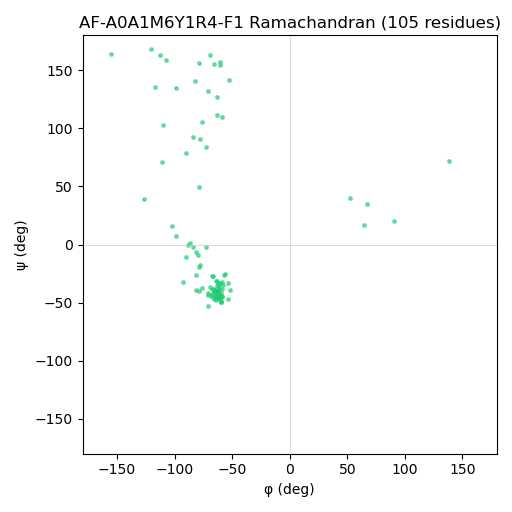.69 87 ILE A C 1
ATOM 679 O O . ILE A 1 87 ? -2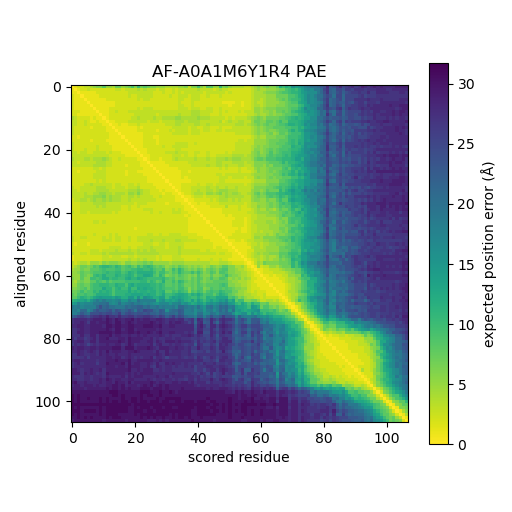8.102 -9.751 23.063 1.00 84.69 87 ILE A O 1
ATOM 683 N N . VAL A 1 88 ? -26.073 -10.370 23.809 1.00 86.44 88 VAL A N 1
ATOM 684 C CA . VAL A 1 88 ? -26.288 -11.816 23.630 1.00 86.44 88 VAL A CA 1
ATOM 685 C C . VAL A 1 88 ? -27.461 -12.311 24.479 1.00 86.44 88 VAL A C 1
ATOM 687 O O . VAL A 1 88 ? -28.330 -13.022 23.976 1.00 86.44 88 VAL A O 1
ATOM 690 N N . ARG A 1 89 ? -27.535 -11.899 25.749 1.00 86.06 89 ARG A N 1
ATOM 691 C CA . ARG A 1 89 ? -28.629 -12.264 26.662 1.00 86.06 89 ARG A CA 1
ATOM 692 C C . ARG A 1 89 ? -29.981 -11.755 26.168 1.00 86.06 89 ARG A C 1
ATOM 694 O O . ARG A 1 89 ? -30.944 -12.515 26.148 1.00 86.06 89 ARG A O 1
ATOM 701 N N . ASN A 1 90 ? -30.047 -10.497 25.738 1.00 84.06 90 ASN A N 1
ATOM 702 C CA . ASN A 1 90 ? -31.276 -9.897 25.222 1.00 84.06 90 ASN A CA 1
ATOM 703 C C . ASN A 1 90 ? -31.721 -10.566 23.912 1.00 84.06 90 ASN A C 1
ATOM 705 O O . ASN A 1 90 ? -32.910 -10.814 23.726 1.00 84.06 90 ASN A O 1
ATOM 709 N N . GLY A 1 91 ? -30.772 -10.922 23.039 1.00 83.25 91 GLY A N 1
ATOM 710 C CA . GLY A 1 91 ? -31.044 -11.707 21.835 1.00 83.25 91 GLY A CA 1
ATOM 711 C C . GLY A 1 91 ? -31.598 -13.100 22.150 1.00 83.25 91 GLY A C 1
ATOM 712 O O . GLY A 1 91 ? -32.598 -13.506 21.565 1.00 83.25 91 GLY A O 1
ATOM 713 N N . LEU A 1 92 ? -31.007 -13.806 23.119 1.00 80.94 92 LEU A N 1
ATOM 714 C CA . LEU A 1 92 ? -31.488 -15.111 23.591 1.00 80.94 92 LEU A CA 1
ATOM 715 C C . LEU A 1 92 ? -32.912 -15.039 24.156 1.00 80.94 92 LEU A C 1
ATOM 717 O O . LEU A 1 92 ? -33.749 -15.863 23.797 1.00 80.94 92 LEU A O 1
ATOM 721 N N . LEU A 1 93 ? -33.213 -14.030 24.977 1.00 79.19 93 LEU A N 1
ATOM 722 C CA . LEU A 1 93 ? -34.560 -13.814 25.518 1.00 79.19 93 LEU A CA 1
ATOM 723 C C . LEU A 1 93 ? -35.588 -13.532 24.412 1.00 79.19 93 LEU A C 1
ATOM 725 O O . LEU A 1 93 ? -36.697 -14.062 24.444 1.00 79.19 93 LEU A O 1
ATOM 729 N N . ALA A 1 94 ? -35.215 -12.739 23.403 1.00 76.06 94 ALA A N 1
ATOM 730 C CA . ALA A 1 94 ? -36.084 -12.429 22.269 1.00 76.06 94 ALA A CA 1
ATOM 731 C C . ALA A 1 94 ? -36.372 -13.648 21.373 1.00 76.06 94 ALA A C 1
ATOM 733 O O . ALA A 1 94 ? -37.413 -13.694 20.719 1.00 76.06 94 ALA A O 1
ATOM 734 N N . LEU A 1 95 ? -35.467 -14.631 21.336 1.00 74.62 95 LEU A N 1
ATOM 735 C CA . LEU A 1 95 ? -35.689 -15.905 20.649 1.00 74.62 95 LEU A CA 1
ATOM 736 C C . LEU A 1 95 ? -36.571 -16.843 21.480 1.00 74.62 95 LEU A C 1
ATOM 738 O O . LEU A 1 95 ? -37.487 -17.446 20.935 1.00 74.62 95 LEU A O 1
ATOM 742 N N . GLN A 1 96 ? -36.372 -16.891 22.798 1.00 68.62 96 GLN A N 1
ATOM 743 C CA . GLN A 1 96 ? -37.186 -17.708 23.705 1.00 68.62 96 GLN A CA 1
ATOM 744 C C . GLN A 1 96 ? -38.646 -17.234 23.810 1.00 68.62 96 GLN A C 1
ATOM 746 O O . GLN A 1 96 ? -39.533 -18.044 24.055 1.00 68.62 96 GLN A O 1
ATOM 751 N N . GLY A 1 97 ? -38.921 -15.944 23.587 1.00 57.88 97 GLY A N 1
ATOM 752 C CA . GLY A 1 97 ? -40.286 -15.405 23.537 1.00 57.88 97 GLY A CA 1
ATOM 753 C C . GLY A 1 97 ? -41.036 -15.637 22.217 1.00 57.88 97 GLY A C 1
ATOM 754 O O . GLY A 1 97 ? -42.230 -15.359 22.152 1.00 57.88 97 GLY A O 1
ATOM 755 N N . LYS A 1 98 ? -40.367 -16.124 21.159 1.00 55.53 98 LYS A N 1
ATOM 756 C CA . LYS A 1 98 ? -40.997 -16.387 19.849 1.00 55.53 98 LYS A CA 1
ATOM 757 C C . LYS A 1 98 ? -41.563 -17.802 19.700 1.00 55.53 98 LYS A C 1
ATOM 759 O O . LYS A 1 98 ? -42.334 -18.028 18.774 1.00 55.53 98 LYS A O 1
ATOM 764 N N . ASP A 1 99 ? -41.259 -18.712 20.624 1.00 51.00 99 ASP A N 1
ATOM 765 C CA . ASP A 1 99 ? -41.773 -20.090 20.596 1.00 51.00 99 ASP A CA 1
ATOM 766 C C . ASP A 1 99 ? -43.177 -20.248 21.221 1.00 51.00 99 ASP A C 1
ATOM 768 O O . ASP A 1 99 ? -43.749 -21.336 21.189 1.00 51.00 99 ASP A O 1
ATOM 772 N N . THR A 1 100 ? -43.782 -19.178 21.752 1.00 48.94 100 THR A N 1
ATOM 773 C CA . THR A 1 100 ? -45.108 -19.228 22.406 1.00 48.94 100 THR A CA 1
ATOM 774 C C . THR A 1 100 ? -46.303 -18.782 21.555 1.00 48.94 100 THR A C 1
ATOM 776 O O . THR A 1 100 ? -47.406 -18.733 22.087 1.00 48.94 100 THR A O 1
ATOM 779 N N . ASP A 1 101 ? -46.141 -18.521 20.251 1.00 45.22 101 ASP A N 1
ATOM 780 C CA . ASP A 1 101 ? -47.246 -18.055 19.384 1.00 45.22 101 ASP A CA 1
ATOM 781 C C . ASP A 1 101 ? -47.463 -18.899 18.112 1.00 45.22 101 ASP A C 1
ATOM 783 O O . ASP A 1 101 ? -47.819 -18.397 17.046 1.00 45.22 101 ASP A O 1
ATOM 787 N N . VAL A 1 102 ? -47.326 -20.226 18.214 1.00 45.59 102 VAL A N 1
ATOM 788 C CA . VAL A 1 102 ? -47.964 -21.132 17.241 1.00 45.59 102 VAL A CA 1
ATOM 789 C C . VAL A 1 102 ? -49.360 -21.480 17.756 1.00 45.59 102 VAL A C 1
ATOM 791 O O . VAL A 1 102 ? -49.598 -22.547 18.323 1.00 45.59 102 VAL A O 1
ATOM 794 N N . GLN A 1 103 ? -50.302 -20.550 17.574 1.00 39.06 103 GLN A N 1
ATOM 795 C CA . GLN A 1 103 ? -51.721 -20.868 17.687 1.00 39.06 103 GLN A CA 1
ATOM 796 C C . GLN A 1 103 ? -52.105 -21.875 16.599 1.00 39.06 103 GLN A C 1
ATOM 798 O O . GLN A 1 103 ? -52.144 -21.572 15.407 1.00 39.06 103 GLN A O 1
ATOM 803 N N . VAL A 1 104 ? -52.416 -23.086 17.051 1.00 46.53 104 VAL A N 1
ATOM 804 C CA . VAL A 1 104 ? -53.186 -24.093 16.327 1.00 46.53 104 VAL A CA 1
ATOM 805 C C . VAL A 1 104 ? -54.554 -23.492 15.995 1.00 46.53 104 VAL A C 1
ATOM 807 O O . VAL A 1 104 ? -55.380 -23.301 16.885 1.00 46.53 104 VAL A O 1
ATOM 810 N N . GLN A 1 105 ? -54.815 -23.209 14.718 1.00 39.19 105 GLN A N 1
ATOM 811 C CA . GLN A 1 105 ? -56.180 -23.090 14.210 1.00 39.19 105 GLN A CA 1
ATOM 812 C C . GLN A 1 105 ? -56.480 -24.265 13.287 1.00 39.19 105 GLN A C 1
ATOM 814 O O . GLN A 1 105 ? -56.037 -24.337 12.141 1.00 39.19 105 GLN A O 1
ATOM 819 N N . SER A 1 106 ? -57.238 -25.191 13.867 1.00 40.19 106 SER A N 1
ATOM 820 C CA . SER A 1 106 ? -57.932 -26.302 13.241 1.00 40.19 106 SER A CA 1
ATOM 821 C C . SER A 1 106 ? -58.820 -25.844 12.082 1.00 40.19 106 SER A C 1
ATOM 823 O O . SER A 1 106 ? -59.528 -24.839 12.185 1.00 40.19 106 SER A O 1
ATOM 825 N N . LYS A 1 107 ? -58.848 -26.646 11.020 1.00 39.16 107 LYS A N 1
ATOM 826 C CA . LYS A 1 107 ? -60.015 -26.808 10.153 1.00 39.16 107 LYS A CA 1
ATOM 827 C C . LYS A 1 107 ? -60.376 -28.280 10.106 1.00 39.16 107 LYS A C 1
ATOM 829 O O . LYS A 1 107 ? -59.428 -29.095 10.112 1.00 39.16 107 LYS A O 1
#

Sequence (107 aa):
MNIEKFLSRTNRNANSLAAELGLNASSITAWKKGKSTPSYEVCQRLLETGMDIDELFTPELWQAIKERHAQEIRGEVVLSPEECAAIVRNGLLALQGKDTDVQVQSK